Protein AF-A0AA88GX47-F1 (afdb_monomer_lite)

Secondary structure (DSSP, 8-state):
----SEEEEEEEEEESS-TT-EEEEEEEEETTTTEEEEEESSS--EEEEEEEEEETTEEEEEESSSS-EEEEETTTTEEEEEETTTEEEEEEEEEE-

pLDDT: mean 91.12, std 10.75, range [35.59, 97.62]

Foldseek 3Di:
DPDCQKWKKWWWKAAPVGRVDIWIWIWMHHNVQQWTWIATPPPRDIDIWGWDDDDPQWTWTHGPDDDWIWIARPVQQKIWTDDPVPHIIITGMDTDD

Sequence (97 aa):
MASNNVFQLECSLSSQSNPNQVRTYRGQVNLNDEHLQLQGLNNNQFIIAKLDSRDGSQLTFKYAQGSGQVVIDTTTRSIQIKDRTLGEYQGTFDITN

Organism: Naegleria lovaniensis (NCBI:txid51637)

Structure (mmCIF, N/CA/C/O backbone):
data_AF-A0AA88GX47-F1
#
_entry.id   AF-A0AA88GX47-F1
#
loop_
_atom_site.group_PDB
_atom_site.id
_atom_site.type_symbol
_atom_site.label_atom_id
_atom_site.label_alt_id
_atom_site.label_comp_id
_atom_site.label_asym_id
_atom_site.label_entity_id
_atom_site.label_seq_id
_atom_site.pdbx_PDB_ins_code
_atom_site.Cartn_x
_atom_site.Cartn_y
_atom_site.Cartn_z
_atom_site.occupancy
_atom_site.B_iso_or_equiv
_atom_site.auth_seq_id
_atom_site.auth_comp_id
_atom_site.auth_asym_id
_atom_site.auth_atom_id
_atom_site.pdbx_PDB_model_num
ATOM 1 N N . MET A 1 1 ? -14.721 9.598 20.155 1.00 37.84 1 MET A N 1
ATOM 2 C CA . MET A 1 1 ? -14.545 10.103 18.777 1.00 37.84 1 MET A CA 1
ATOM 3 C C . MET A 1 1 ? -14.746 8.912 17.864 1.00 37.84 1 MET A C 1
ATOM 5 O O . MET A 1 1 ? -14.140 7.887 18.142 1.00 37.84 1 MET A O 1
ATOM 9 N N . ALA A 1 2 ? -15.648 8.982 16.885 1.00 35.59 2 ALA A N 1
ATOM 10 C CA . ALA A 1 2 ? -15.791 7.894 15.924 1.00 35.59 2 ALA A CA 1
ATOM 11 C C . ALA A 1 2 ? -14.500 7.841 15.104 1.00 35.59 2 ALA A C 1
ATOM 13 O O . ALA A 1 2 ? -14.197 8.778 14.369 1.00 35.59 2 ALA A O 1
ATOM 14 N N . SER A 1 3 ? -13.695 6.803 15.306 1.00 53.75 3 SER A N 1
ATOM 15 C CA . SER A 1 3 ? -12.586 6.492 14.416 1.00 53.75 3 SER A CA 1
ATOM 16 C C . SER A 1 3 ? -13.187 6.362 13.020 1.00 53.75 3 SER A C 1
ATOM 18 O O . SER A 1 3 ? -14.101 5.557 12.833 1.00 53.75 3 SER A O 1
ATOM 20 N N . ASN A 1 4 ? -12.754 7.179 12.058 1.00 62.62 4 ASN A N 1
ATOM 21 C CA . ASN A 1 4 ? -13.137 6.968 10.666 1.00 62.62 4 ASN A CA 1
ATOM 22 C C . ASN A 1 4 ? -12.560 5.613 10.249 1.00 62.62 4 ASN A C 1
ATOM 24 O O . ASN A 1 4 ? -11.399 5.498 9.871 1.00 62.62 4 ASN A O 1
ATOM 28 N N . ASN A 1 5 ? -13.381 4.571 10.370 1.00 85.69 5 ASN A N 1
ATOM 29 C CA . ASN A 1 5 ? -13.018 3.200 10.024 1.00 85.69 5 ASN A CA 1
ATOM 30 C C . ASN A 1 5 ? -12.913 3.013 8.509 1.00 85.69 5 ASN A C 1
ATOM 32 O O . ASN A 1 5 ? -12.585 1.931 8.042 1.00 85.69 5 ASN A O 1
ATOM 36 N N . VAL A 1 6 ? -13.212 4.052 7.737 1.00 91.56 6 VAL A N 1
ATOM 37 C CA . VAL A 1 6 ? -13.089 4.073 6.294 1.00 91.56 6 VAL A CA 1
ATOM 38 C C . VAL A 1 6 ? -12.407 5.375 5.906 1.00 91.56 6 VAL A C 1
ATOM 40 O O . VAL A 1 6 ? -12.852 6.442 6.326 1.00 91.56 6 VAL A O 1
ATOM 43 N N . PHE A 1 7 ? -11.342 5.293 5.115 1.00 92.38 7 PHE A N 1
ATOM 44 C CA . PHE A 1 7 ? -10.664 6.469 4.580 1.00 92.38 7 PHE A CA 1
ATOM 45 C C . PHE A 1 7 ? -10.137 6.204 3.174 1.00 92.38 7 PHE A C 1
ATOM 47 O O . PHE A 1 7 ? -9.754 5.080 2.840 1.00 92.38 7 PHE A O 1
ATOM 54 N N . GLN A 1 8 ? -10.136 7.245 2.345 1.00 95.31 8 GLN A N 1
ATOM 55 C CA . GLN A 1 8 ? -9.498 7.211 1.036 1.00 95.31 8 GLN A CA 1
ATOM 56 C C . GLN A 1 8 ? -8.058 7.695 1.161 1.00 95.31 8 GLN A C 1
ATOM 58 O O . GLN A 1 8 ? -7.739 8.501 2.036 1.00 95.31 8 GLN A O 1
ATOM 63 N N . LEU A 1 9 ? -7.183 7.184 0.303 1.00 95.25 9 LEU A N 1
ATOM 64 C CA . LEU A 1 9 ? -5.796 7.612 0.255 1.00 95.25 9 LEU A CA 1
ATOM 65 C C . LEU A 1 9 ? -5.289 7.734 -1.176 1.00 95.25 9 LEU A C 1
ATOM 67 O O . LEU A 1 9 ? -5.686 6.973 -2.061 1.00 95.25 9 LEU A O 1
ATOM 71 N N . GLU A 1 10 ? -4.361 8.661 -1.371 1.00 97.12 10 GLU A N 1
ATOM 72 C CA . GLU A 1 10 ? -3.552 8.781 -2.579 1.00 97.12 10 GLU A CA 1
ATOM 73 C C . GLU A 1 10 ? -2.074 8.789 -2.194 1.00 97.12 10 GLU A C 1
ATOM 75 O O . GLU A 1 10 ? -1.683 9.433 -1.221 1.00 97.12 10 GLU A O 1
ATOM 80 N N . CYS A 1 11 ? -1.245 8.042 -2.922 1.00 95.69 11 CYS A N 1
ATOM 81 C CA . CYS A 1 11 ? 0.173 7.911 -2.611 1.00 95.69 11 CYS A CA 1
ATOM 82 C C . CYS A 1 11 ? 1.049 7.837 -3.859 1.00 95.69 11 CYS A C 1
ATOM 84 O O . CYS A 1 11 ? 0.638 7.347 -4.914 1.00 95.69 11 CYS A O 1
ATOM 86 N N . SER A 1 12 ? 2.287 8.307 -3.708 1.00 96.12 12 SER A N 1
ATOM 87 C CA . SER A 1 12 ? 3.366 8.145 -4.683 1.00 96.12 12 SER A CA 1
ATOM 88 C C . SER A 1 12 ? 4.480 7.336 -4.037 1.00 96.12 12 SER A C 1
ATOM 90 O O . SER A 1 12 ? 5.012 7.727 -3.000 1.00 96.12 12 SER A O 1
ATOM 92 N N . LEU A 1 13 ? 4.815 6.197 -4.635 1.00 95.94 13 LEU A N 1
ATOM 93 C CA . LEU A 1 13 ? 5.752 5.230 -4.079 1.00 95.94 13 LEU A CA 1
ATOM 94 C C . LEU A 1 13 ? 6.953 5.067 -5.001 1.00 95.94 13 LEU A C 1
ATOM 96 O O . LEU A 1 13 ? 6.783 4.776 -6.185 1.00 95.94 13 LEU A O 1
ATOM 100 N N . SER A 1 14 ? 8.156 5.176 -4.456 1.00 96.56 14 SER A N 1
ATOM 101 C CA . SER A 1 14 ? 9.394 4.867 -5.172 1.00 96.56 14 SER A CA 1
ATOM 102 C C . SER A 1 14 ? 9.809 3.424 -4.915 1.00 96.56 14 SER A C 1
ATOM 104 O O . SER A 1 14 ? 9.721 2.936 -3.786 1.00 96.56 14 SER A O 1
ATOM 106 N N . SER A 1 15 ? 10.282 2.742 -5.959 1.00 95.06 15 SER A N 1
ATOM 107 C CA . SER A 1 15 ? 10.901 1.423 -5.813 1.00 95.06 15 SER A CA 1
ATOM 108 C C . SER A 1 15 ? 12.187 1.530 -4.996 1.00 95.06 15 SER A C 1
ATOM 110 O O . SER A 1 15 ? 13.034 2.382 -5.268 1.00 95.06 15 SER A O 1
ATOM 112 N N . GLN A 1 16 ? 12.375 0.627 -4.035 1.00 93.19 16 GLN A N 1
ATOM 113 C CA . GLN A 1 16 ? 13.624 0.540 -3.279 1.00 93.19 16 GLN A CA 1
ATOM 114 C C . GLN A 1 16 ? 14.806 0.095 -4.152 1.00 93.19 16 GLN A C 1
ATOM 116 O O . GLN A 1 16 ? 15.934 0.518 -3.916 1.00 93.19 16 GLN A O 1
ATOM 121 N N . SER A 1 17 ? 14.568 -0.739 -5.171 1.00 92.94 17 SER A N 1
ATOM 122 C CA . SER A 1 17 ? 15.629 -1.215 -6.069 1.00 92.94 17 SER A CA 1
ATOM 123 C C . SER A 1 17 ? 15.960 -0.222 -7.185 1.00 92.94 17 SER A C 1
ATOM 125 O O . SER A 1 17 ? 17.028 -0.311 -7.785 1.00 92.94 17 SER A O 1
ATOM 127 N 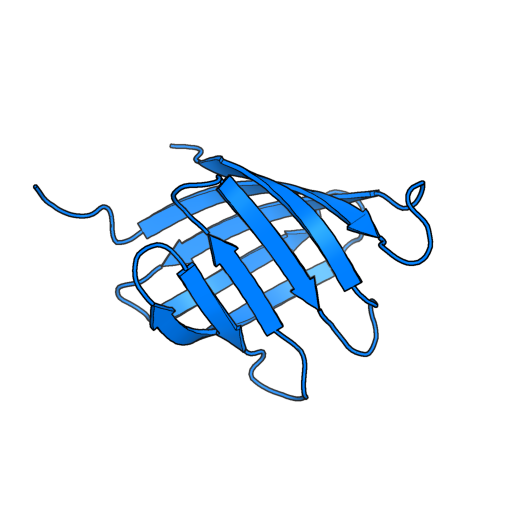N . ASN A 1 18 ? 15.046 0.700 -7.502 1.00 92.56 18 ASN A N 1
ATOM 128 C CA . ASN A 1 18 ? 15.262 1.765 -8.480 1.00 92.56 18 ASN A CA 1
ATOM 129 C C . ASN A 1 18 ? 14.410 3.003 -8.130 1.00 92.56 18 ASN A C 1
ATOM 131 O O . ASN A 1 18 ? 13.267 3.093 -8.581 1.00 92.56 18 ASN A O 1
ATOM 135 N N . PRO A 1 19 ? 14.953 3.986 -7.389 1.00 91.00 19 PRO A N 1
ATOM 136 C CA . PRO A 1 19 ? 14.186 5.138 -6.898 1.00 91.00 19 PRO A CA 1
ATOM 137 C C . PRO A 1 19 ? 13.514 5.995 -7.981 1.00 91.00 19 PRO A C 1
ATOM 139 O O . PRO A 1 19 ? 12.522 6.667 -7.698 1.00 91.00 19 PRO A O 1
ATOM 142 N N . ASN A 1 20 ? 14.012 5.943 -9.223 1.00 91.62 20 ASN A N 1
ATOM 143 C CA . ASN A 1 20 ? 13.426 6.647 -10.369 1.00 91.62 20 ASN A CA 1
ATOM 144 C C . ASN A 1 20 ? 12.122 5.997 -10.861 1.00 91.62 20 ASN A C 1
ATOM 146 O O . ASN A 1 20 ? 11.363 6.608 -11.613 1.00 91.62 20 ASN A O 1
ATOM 150 N N . GLN A 1 21 ? 11.852 4.753 -10.461 1.00 92.31 21 GLN A N 1
ATOM 151 C CA . GLN A 1 21 ? 10.604 4.069 -10.757 1.00 92.31 21 GLN A CA 1
ATOM 152 C C . GLN A 1 21 ? 9.557 4.446 -9.707 1.00 92.31 21 GLN A C 1
ATOM 154 O O . GLN A 1 21 ? 9.506 3.864 -8.621 1.00 92.31 21 GLN A O 1
ATOM 159 N N . VAL A 1 22 ? 8.709 5.412 -10.059 1.00 94.38 22 VAL A N 1
ATOM 160 C CA . VAL A 1 22 ? 7.624 5.902 -9.203 1.00 94.38 22 VAL A CA 1
ATOM 161 C C . VAL A 1 22 ? 6.284 5.326 -9.647 1.00 94.38 22 VAL A C 1
ATOM 163 O O . VAL A 1 22 ? 5.929 5.352 -10.827 1.00 94.38 22 VAL A O 1
ATOM 166 N N . ARG A 1 23 ? 5.508 4.833 -8.685 1.00 94.69 23 ARG A N 1
ATOM 167 C CA . ARG A 1 23 ? 4.149 4.332 -8.881 1.00 94.69 23 ARG A CA 1
ATOM 168 C C . ARG A 1 23 ? 3.170 5.136 -8.051 1.00 94.69 23 ARG A C 1
ATOM 170 O O . ARG A 1 23 ? 3.367 5.290 -6.852 1.00 94.69 23 ARG A O 1
ATOM 177 N N . THR A 1 24 ? 2.115 5.616 -8.690 1.00 95.69 24 THR A N 1
ATOM 178 C CA . THR A 1 24 ? 1.054 6.363 -8.022 1.00 95.69 24 THR A CA 1
ATOM 179 C C . THR A 1 24 ? -0.180 5.494 -7.877 1.00 95.69 24 THR A C 1
ATOM 181 O O . THR A 1 24 ? -0.554 4.775 -8.809 1.00 95.69 24 THR A O 1
ATOM 184 N N . TYR A 1 25 ? -0.802 5.543 -6.705 1.00 96.75 25 TYR A N 1
ATOM 185 C CA . TYR A 1 25 ? -2.021 4.805 -6.407 1.00 96.75 25 TYR A CA 1
ATOM 186 C C . TYR A 1 25 ? -3.048 5.719 -5.759 1.00 96.75 25 TYR A C 1
ATOM 188 O O . TYR A 1 25 ? -2.699 6.601 -4.979 1.00 96.75 25 TYR A O 1
ATOM 196 N N . ARG A 1 26 ? -4.319 5.444 -6.037 1.00 97.19 26 ARG A N 1
ATOM 197 C CA . ARG A 1 26 ? -5.457 5.971 -5.288 1.00 97.19 26 ARG A CA 1
ATOM 198 C C . ARG A 1 26 ? -6.317 4.811 -4.829 1.00 97.19 26 ARG A C 1
ATOM 200 O O . ARG A 1 26 ? -6.482 3.836 -5.561 1.00 97.19 26 ARG A O 1
ATOM 207 N N . GLY A 1 27 ? -6.880 4.903 -3.636 1.00 96.19 27 GLY A N 1
ATOM 208 C CA . GLY A 1 27 ? -7.734 3.843 -3.139 1.00 96.19 27 GLY A CA 1
ATOM 209 C C . GLY A 1 27 ? -8.365 4.127 -1.795 1.00 96.19 27 GLY A C 1
ATOM 210 O O . GLY A 1 27 ? -8.506 5.276 -1.386 1.00 96.19 27 GLY A O 1
ATOM 211 N N . GLN A 1 28 ? -8.775 3.056 -1.130 1.00 95.75 28 GLN A N 1
ATOM 212 C CA . GLN A 1 28 ? -9.547 3.106 0.098 1.00 95.75 28 GLN A CA 1
ATOM 213 C C . GLN A 1 28 ? -9.105 2.000 1.051 1.00 95.75 28 GLN A C 1
ATOM 215 O O . GLN A 1 28 ? -8.886 0.852 0.655 1.00 95.75 28 GLN A O 1
ATOM 220 N N . VAL A 1 29 ? -9.024 2.361 2.325 1.00 95.50 29 VAL A N 1
ATOM 221 C CA . VAL A 1 29 ? -8.929 1.435 3.448 1.00 95.50 29 VAL A CA 1
ATOM 222 C C . VAL A 1 29 ? -10.289 1.401 4.125 1.00 95.50 29 VAL A C 1
ATOM 224 O O . VAL A 1 29 ? -10.832 2.439 4.502 1.00 95.50 29 VAL A O 1
ATOM 227 N N . ASN A 1 30 ? -10.843 0.206 4.284 1.00 94.69 30 ASN A N 1
ATOM 228 C CA . ASN A 1 30 ? -12.061 -0.038 5.039 1.00 94.69 30 ASN A CA 1
ATOM 229 C C . ASN A 1 30 ? -11.744 -1.032 6.160 1.00 94.69 30 ASN A C 1
ATOM 231 O O . ASN A 1 30 ? -11.590 -2.225 5.930 1.00 94.69 30 ASN A O 1
ATOM 235 N N . LEU A 1 31 ? -11.637 -0.521 7.381 1.00 91.75 31 LEU A N 1
ATOM 236 C CA . LEU A 1 31 ? -11.356 -1.268 8.604 1.00 91.75 31 LEU A CA 1
ATOM 237 C C . LEU A 1 31 ? -12.594 -1.932 9.216 1.00 91.75 31 LEU A C 1
ATOM 239 O O . LEU A 1 31 ? -12.419 -2.728 10.138 1.00 91.75 31 LEU A O 1
ATOM 243 N N . ASN A 1 32 ? -13.806 -1.609 8.744 1.00 91.06 32 ASN A N 1
ATOM 244 C CA . ASN A 1 32 ? -15.018 -2.349 9.117 1.00 91.06 32 ASN A CA 1
ATOM 245 C C . ASN A 1 32 ? -15.052 -3.694 8.391 1.00 91.06 32 ASN A C 1
ATOM 247 O O . ASN A 1 32 ? -15.306 -4.720 9.009 1.00 91.06 32 ASN A O 1
ATOM 251 N N . ASP A 1 33 ? -14.739 -3.668 7.094 1.00 90.56 33 ASP A N 1
ATOM 252 C CA . ASP A 1 33 ? -14.678 -4.872 6.266 1.00 90.56 33 ASP A CA 1
ATOM 253 C C . ASP A 1 33 ? -13.278 -5.493 6.239 1.00 90.56 33 ASP A C 1
ATOM 255 O O . ASP A 1 33 ? -13.104 -6.559 5.664 1.00 90.56 33 ASP A O 1
ATOM 259 N N . GLU A 1 34 ? -12.278 -4.843 6.837 1.00 94.62 34 GLU A N 1
ATOM 260 C CA . GLU A 1 34 ? -10.888 -5.312 6.910 1.00 94.62 34 GLU A CA 1
ATOM 261 C C . GLU A 1 34 ? -10.200 -5.457 5.544 1.00 94.62 34 GLU A C 1
ATOM 263 O O . GLU A 1 34 ? -9.405 -6.367 5.312 1.00 94.62 34 GLU A O 1
ATOM 268 N N . HIS A 1 35 ? -10.486 -4.532 4.626 1.00 95.69 35 HIS A N 1
ATOM 269 C CA . HIS A 1 35 ? -9.954 -4.541 3.266 1.00 95.69 35 HIS A CA 1
ATOM 270 C C . HIS A 1 35 ? -9.203 -3.256 2.915 1.00 95.69 35 HIS A C 1
ATOM 272 O O . HIS A 1 35 ? -9.575 -2.148 3.303 1.00 95.69 35 HIS A O 1
ATOM 278 N N . LEU A 1 36 ? -8.178 -3.432 2.089 1.00 96.12 36 LEU A N 1
ATOM 279 C CA . LEU A 1 36 ? -7.478 -2.392 1.352 1.00 96.12 36 LEU A CA 1
ATOM 280 C C . LEU A 1 36 ? -7.712 -2.614 -0.144 1.00 96.12 36 LEU A C 1
ATOM 282 O O . LEU A 1 36 ? -7.536 -3.731 -0.638 1.00 96.12 36 LEU A O 1
ATOM 286 N N . GLN A 1 37 ? -8.044 -1.545 -0.864 1.00 96.19 37 GLN A N 1
ATOM 287 C CA . GLN A 1 37 ? -8.121 -1.535 -2.324 1.00 96.19 37 GLN A CA 1
ATOM 288 C C . GLN A 1 37 ? -7.332 -0.344 -2.871 1.00 96.19 37 GLN A C 1
ATOM 290 O O . GLN A 1 37 ? -7.602 0.782 -2.464 1.00 96.19 37 GLN A O 1
ATOM 295 N N . LEU A 1 38 ? -6.386 -0.571 -3.786 1.00 95.75 38 LEU A N 1
ATOM 296 C CA . LEU A 1 38 ? -5.616 0.479 -4.465 1.00 95.75 38 LEU A CA 1
ATOM 297 C C . LEU A 1 38 ? -5.641 0.272 -5.983 1.00 95.75 38 LEU A C 1
ATOM 299 O O . LEU A 1 38 ? -5.322 -0.811 -6.468 1.00 95.75 38 LEU A O 1
ATOM 303 N N . GLN A 1 39 ? -5.939 1.336 -6.724 1.00 96.56 39 GLN A N 1
ATOM 304 C CA . GLN A 1 39 ? -5.826 1.420 -8.177 1.00 96.56 39 GLN A CA 1
ATOM 305 C C . GLN A 1 39 ? -4.587 2.239 -8.535 1.00 96.56 39 GLN A C 1
ATOM 307 O O . GLN A 1 39 ? -4.451 3.399 -8.145 1.00 96.56 39 GLN A O 1
ATOM 312 N N . GLY A 1 40 ? -3.691 1.645 -9.313 1.00 95.56 40 GLY A N 1
ATOM 313 C CA . GLY A 1 40 ? -2.533 2.321 -9.872 1.00 95.56 40 GLY A CA 1
ATOM 314 C C . GLY A 1 40 ? -2.947 3.296 -10.967 1.00 95.56 40 GLY A C 1
ATOM 315 O O . GLY A 1 40 ? -3.625 2.900 -11.915 1.00 95.56 40 GLY A O 1
ATOM 316 N N . LEU A 1 41 ? -2.531 4.556 -10.850 1.00 95.25 41 LEU A N 1
ATOM 317 C CA . LEU A 1 41 ? -2.887 5.623 -11.793 1.00 95.25 41 LEU A CA 1
ATOM 318 C C . LEU A 1 41 ? -1.925 5.692 -12.985 1.00 95.25 41 LEU A C 1
ATOM 320 O O . LEU A 1 41 ? -2.300 6.153 -14.057 1.00 95.25 41 LEU A O 1
ATOM 324 N N . ASN A 1 42 ? -0.684 5.230 -12.805 1.00 94.50 42 ASN A N 1
ATOM 325 C CA . ASN A 1 42 ? 0.373 5.293 -13.819 1.00 94.50 42 ASN A CA 1
ATOM 326 C C . ASN A 1 42 ? 0.989 3.926 -14.171 1.00 94.50 42 ASN A C 1
ATOM 328 O O . ASN A 1 42 ? 2.009 3.868 -14.853 1.00 94.50 42 ASN A O 1
ATOM 332 N N . ASN A 1 43 ? 0.417 2.828 -13.669 1.00 87.88 43 ASN A N 1
ATOM 333 C CA . ASN A 1 43 ? 1.001 1.487 -13.792 1.00 87.88 43 ASN A CA 1
ATOM 334 C C . ASN A 1 43 ? -0.024 0.366 -14.071 1.00 87.88 43 ASN A C 1
ATOM 336 O O . ASN A 1 43 ? 0.375 -0.794 -14.138 1.00 87.88 43 ASN A O 1
ATOM 340 N N . ASN A 1 44 ? -1.313 0.697 -14.251 1.00 87.44 44 ASN A N 1
ATOM 341 C CA . ASN A 1 44 ? -2.418 -0.241 -14.517 1.00 87.44 44 ASN A CA 1
ATOM 342 C C . ASN A 1 44 ? -2.551 -1.411 -13.518 1.00 87.44 44 ASN A C 1
ATOM 344 O O . ASN A 1 44 ? -3.116 -2.448 -13.861 1.00 87.44 44 ASN A O 1
ATOM 348 N N . GLN A 1 45 ? -2.046 -1.279 -12.289 1.00 89.56 45 GLN A N 1
ATOM 349 C CA . GLN A 1 45 ? -2.150 -2.333 -11.278 1.00 89.56 45 GLN A CA 1
ATOM 350 C C . GLN A 1 45 ? -3.334 -2.126 -10.357 1.00 89.56 45 GLN A C 1
ATOM 352 O O . GLN A 1 45 ? -3.747 -1.002 -10.087 1.00 89.56 45 GLN A O 1
ATOM 357 N N . PHE A 1 46 ? -3.834 -3.237 -9.833 1.00 92.62 46 PHE A N 1
ATOM 358 C CA . PHE A 1 46 ? -4.860 -3.246 -8.810 1.00 92.62 46 PHE A CA 1
ATOM 359 C C . PHE A 1 46 ? -4.373 -4.081 -7.634 1.00 92.62 46 PHE A C 1
ATOM 361 O O . PHE A 1 46 ? -3.916 -5.209 -7.813 1.00 92.62 46 PHE A O 1
ATOM 368 N N . ILE A 1 47 ? -4.463 -3.522 -6.434 1.00 92.88 47 ILE A N 1
ATOM 369 C CA . ILE A 1 47 ? -4.081 -4.191 -5.196 1.00 92.88 47 ILE A CA 1
ATOM 370 C C . ILE A 1 47 ? -5.339 -4.362 -4.370 1.00 92.88 47 ILE A C 1
ATOM 372 O O . ILE A 1 47 ? -6.023 -3.388 -4.065 1.00 92.88 47 ILE A O 1
ATOM 376 N N . ILE A 1 48 ? -5.628 -5.607 -4.007 1.00 94.56 48 ILE A N 1
ATOM 377 C CA . ILE A 1 48 ? -6.681 -5.959 -3.061 1.00 94.56 48 ILE A CA 1
ATOM 378 C C . ILE A 1 48 ? -6.032 -6.826 -1.993 1.00 94.56 48 ILE A C 1
ATOM 380 O O . ILE A 1 48 ? -5.499 -7.898 -2.289 1.00 94.56 48 ILE A O 1
ATOM 384 N N . ALA A 1 49 ? -6.062 -6.348 -0.757 1.00 96.12 49 ALA A N 1
ATOM 385 C CA . ALA A 1 49 ? -5.451 -7.021 0.376 1.00 96.12 49 ALA A CA 1
ATOM 386 C C . ALA A 1 49 ? -6.409 -7.019 1.569 1.00 96.12 49 ALA A C 1
ATOM 388 O O . ALA A 1 49 ? -7.238 -6.120 1.719 1.00 96.12 49 ALA A O 1
ATOM 389 N N . LYS A 1 50 ? -6.302 -8.049 2.404 1.00 96.94 50 LYS A N 1
ATOM 390 C CA . LYS A 1 50 ? -7.060 -8.179 3.647 1.00 96.94 50 LYS A CA 1
ATOM 391 C C . LYS A 1 50 ? -6.180 -7.808 4.816 1.00 96.94 50 LYS A C 1
ATOM 393 O O . LYS A 1 50 ? -4.987 -8.097 4.800 1.00 96.94 50 LYS A O 1
ATOM 398 N N . LEU A 1 51 ? -6.762 -7.173 5.815 1.00 96.50 51 LEU A N 1
ATOM 399 C CA . LEU A 1 51 ? -6.053 -6.859 7.035 1.00 96.50 51 LEU A CA 1
ATOM 400 C C . LEU A 1 51 ? -5.617 -8.159 7.729 1.00 96.50 51 LEU A C 1
ATOM 402 O O . LEU A 1 51 ? -6.394 -9.099 7.857 1.00 96.50 51 LEU A O 1
ATOM 406 N N . ASP A 1 52 ? -4.365 -8.188 8.160 1.00 96.38 52 ASP A N 1
ATOM 407 C CA . ASP A 1 52 ? -3.744 -9.295 8.885 1.00 96.38 52 ASP A CA 1
ATOM 408 C C . ASP A 1 52 ? -3.485 -8.917 10.348 1.00 96.38 52 ASP A C 1
ATOM 410 O O . ASP A 1 52 ? -3.745 -9.710 11.250 1.00 96.38 52 ASP A O 1
ATOM 414 N N . SER A 1 53 ? -3.015 -7.692 10.605 1.00 95.88 53 SER A N 1
ATOM 415 C CA . SER A 1 53 ? -2.742 -7.215 11.963 1.00 95.88 53 SER A CA 1
ATOM 416 C C . SER A 1 53 ? -2.875 -5.695 12.103 1.00 95.88 53 SER A C 1
ATOM 418 O O . SER A 1 53 ? -2.736 -4.941 11.134 1.00 95.88 53 SER A O 1
ATOM 420 N N . ARG A 1 54 ? -3.156 -5.251 13.337 1.00 94.94 54 ARG A N 1
ATOM 421 C CA . ARG A 1 54 ? -3.148 -3.842 13.761 1.00 94.94 54 ARG A CA 1
ATOM 422 C C . ARG A 1 54 ? -2.255 -3.718 14.992 1.00 94.94 54 ARG A C 1
ATOM 424 O O . ARG A 1 54 ? -2.533 -4.369 15.997 1.00 94.94 54 ARG A O 1
ATOM 431 N N . ASP A 1 55 ? -1.227 -2.885 14.914 1.00 94.88 55 ASP A N 1
ATOM 432 C CA . ASP A 1 55 ? -0.344 -2.565 16.037 1.00 94.88 55 ASP A CA 1
ATOM 433 C C . ASP A 1 55 ? -0.229 -1.042 16.170 1.00 94.88 55 ASP A C 1
ATOM 435 O O . ASP A 1 55 ? 0.447 -0.368 15.390 1.00 94.88 55 ASP A O 1
ATOM 439 N N . GLY A 1 56 ? -0.990 -0.470 17.107 1.00 91.12 56 GLY A N 1
ATOM 440 C CA . GLY A 1 56 ? -1.116 0.980 17.252 1.00 91.12 56 GLY A CA 1
ATOM 441 C C . GLY A 1 56 ? -1.663 1.647 15.983 1.00 91.12 56 GLY A C 1
ATOM 442 O O . GLY A 1 56 ? -2.807 1.409 15.596 1.00 91.12 56 GLY A O 1
ATOM 443 N N . SER A 1 57 ? -0.854 2.504 15.351 1.00 92.81 57 SER A N 1
ATOM 444 C CA . SER A 1 57 ? -1.180 3.163 14.076 1.00 92.81 57 SER A CA 1
ATOM 445 C C . SER A 1 57 ? -0.749 2.381 12.838 1.00 92.81 57 SER A C 1
ATOM 447 O O . SER A 1 57 ? -1.041 2.807 11.719 1.00 92.81 57 SER A O 1
ATOM 449 N N . GLN A 1 58 ? -0.051 1.259 13.022 1.00 96.19 58 GLN A N 1
ATOM 450 C CA . GLN A 1 58 ? 0.400 0.411 11.933 1.00 96.19 58 GLN A CA 1
ATOM 451 C C . GLN A 1 58 ? -0.663 -0.631 11.585 1.00 96.19 58 GLN A C 1
ATOM 453 O O . GLN A 1 58 ? -1.172 -1.361 12.437 1.00 96.19 58 GLN A O 1
ATOM 458 N N . LEU A 1 59 ? -0.971 -0.715 10.297 1.00 96.50 59 LEU A N 1
ATOM 459 C CA . LEU A 1 59 ? -1.919 -1.639 9.700 1.00 96.50 59 LEU A CA 1
ATOM 460 C C . LEU A 1 59 ? -1.168 -2.495 8.682 1.00 96.50 59 LEU A C 1
ATOM 462 O O . LEU A 1 59 ? -0.607 -1.966 7.720 1.00 96.50 59 LEU A O 1
ATOM 466 N N . THR A 1 60 ? -1.175 -3.811 8.875 1.00 97.31 60 THR A N 1
ATOM 467 C CA . THR A 1 60 ? -0.586 -4.755 7.918 1.00 97.31 60 THR A CA 1
ATOM 468 C C . THR A 1 60 ? -1.695 -5.462 7.161 1.00 97.31 60 THR A C 1
ATOM 470 O O . THR A 1 60 ? -2.552 -6.104 7.764 1.00 97.31 60 THR A O 1
ATOM 473 N N . PHE A 1 61 ? -1.660 -5.376 5.835 1.00 97.25 61 PHE A N 1
ATOM 474 C CA . PHE A 1 61 ? -2.568 -6.062 4.927 1.00 97.25 61 PHE A CA 1
ATOM 475 C C . PHE A 1 61 ? -1.802 -7.102 4.111 1.00 97.25 61 PHE A C 1
ATOM 477 O O . PHE A 1 61 ? -0.717 -6.819 3.606 1.00 97.25 61 PHE A O 1
ATOM 484 N N . LYS A 1 62 ? -2.370 -8.292 3.923 1.00 96.31 62 LYS A N 1
ATOM 485 C CA . LYS A 1 62 ? -1.812 -9.358 3.083 1.00 96.31 62 LYS A CA 1
ATOM 486 C C . LYS A 1 62 ? -2.683 -9.606 1.864 1.00 96.31 62 LYS A C 1
ATOM 488 O O . LYS A 1 62 ? -3.912 -9.525 1.913 1.00 96.31 62 LYS A O 1
ATOM 493 N N . TYR A 1 63 ? -2.034 -9.920 0.752 1.00 93.12 63 TYR A N 1
ATOM 494 C CA . TYR A 1 63 ? -2.731 -10.327 -0.461 1.00 93.12 63 TYR A CA 1
ATOM 495 C C . TYR A 1 63 ? -3.390 -11.687 -0.218 1.00 93.12 63 TYR A C 1
ATOM 497 O O . TYR A 1 63 ? -2.874 -12.512 0.533 1.00 93.12 63 TYR A O 1
ATOM 505 N N . ALA A 1 64 ? -4.527 -11.941 -0.867 1.00 85.62 64 ALA A N 1
ATOM 506 C CA . ALA A 1 64 ? -5.245 -13.209 -0.702 1.00 85.62 64 ALA A CA 1
ATOM 507 C C . ALA A 1 64 ? -4.424 -14.433 -1.155 1.00 85.62 64 ALA A C 1
ATOM 509 O O . ALA A 1 64 ? -4.691 -15.550 -0.723 1.00 85.62 64 ALA A O 1
ATOM 510 N N . GLN A 1 65 ? -3.452 -14.224 -2.047 1.00 79.69 65 GLN A N 1
ATOM 511 C CA . GLN A 1 65 ? -2.573 -15.251 -2.592 1.00 79.69 65 GLN A CA 1
ATOM 512 C C . GLN A 1 65 ? -1.130 -14.734 -2.581 1.00 79.69 65 GLN A C 1
ATOM 514 O O . GLN A 1 65 ? -0.853 -13.645 -3.079 1.00 79.69 65 GLN A O 1
ATOM 519 N N . GLY A 1 66 ? -0.206 -15.532 -2.046 1.00 77.12 66 GLY A N 1
ATOM 520 C CA . GLY A 1 66 ? 1.229 -15.235 -2.041 1.00 77.12 66 GLY A CA 1
ATOM 521 C C . GLY A 1 66 ? 1.747 -14.542 -0.777 1.00 77.12 66 GLY A C 1
ATOM 522 O O . GLY A 1 66 ? 1.064 -14.436 0.235 1.00 77.12 66 GLY A O 1
ATOM 523 N N . SER A 1 67 ? 3.010 -14.110 -0.836 1.00 82.56 67 SER A N 1
ATOM 524 C CA . SER A 1 67 ? 3.742 -13.490 0.280 1.00 82.56 67 SER A CA 1
ATOM 525 C C . SER A 1 67 ? 3.767 -11.960 0.211 1.00 82.56 67 SER A C 1
ATOM 527 O O . SER A 1 67 ? 4.621 -11.334 0.839 1.00 82.56 67 SER A O 1
ATOM 529 N N . GLY A 1 68 ? 2.919 -11.362 -0.627 1.00 91.81 68 GLY A N 1
ATOM 530 C CA . GLY A 1 68 ? 2.823 -9.914 -0.734 1.00 91.81 68 GLY A CA 1
ATOM 531 C C . GLY A 1 68 ? 2.175 -9.317 0.514 1.00 91.81 68 GLY A C 1
ATOM 532 O O . GLY A 1 68 ? 1.309 -9.941 1.136 1.00 91.81 68 GLY A O 1
ATOM 533 N N . GLN A 1 69 ? 2.538 -8.083 0.844 1.00 96.00 69 GLN A N 1
ATOM 534 C CA . GLN A 1 69 ? 1.897 -7.303 1.895 1.00 96.00 69 GLN A CA 1
ATOM 535 C C . GLN A 1 69 ? 1.896 -5.806 1.580 1.00 96.00 69 GLN A C 1
ATOM 537 O O . GLN A 1 69 ? 2.735 -5.307 0.827 1.00 96.00 69 GLN A O 1
ATOM 542 N N . VAL A 1 70 ? 0.962 -5.091 2.196 1.00 97.00 70 VAL A N 1
ATOM 543 C CA . VAL A 1 70 ? 0.944 -3.634 2.271 1.00 97.00 70 VAL A CA 1
ATOM 544 C C . VAL A 1 70 ? 0.960 -3.235 3.737 1.00 97.00 70 VAL A C 1
ATOM 546 O O . VAL A 1 70 ? 0.129 -3.701 4.510 1.00 97.00 70 VAL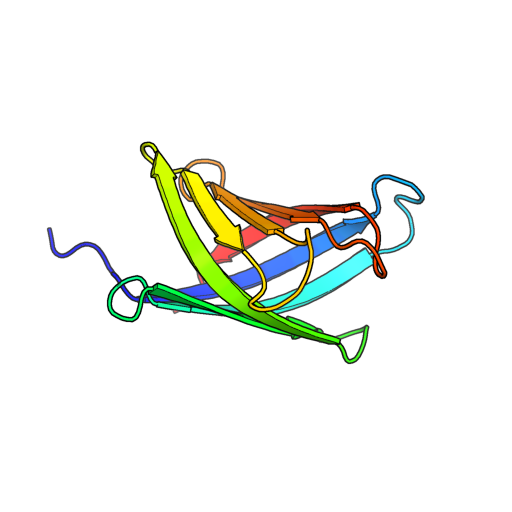 A O 1
ATOM 549 N N . VAL A 1 71 ? 1.900 -2.382 4.120 1.00 97.31 71 VAL A N 1
ATOM 550 C CA . VAL A 1 71 ? 1.989 -1.819 5.469 1.00 97.31 71 VAL A CA 1
ATOM 551 C C . VAL A 1 71 ? 1.651 -0.342 5.376 1.00 97.31 71 VAL A C 1
ATOM 553 O O . VAL A 1 71 ? 2.213 0.365 4.543 1.00 97.31 71 VAL A O 1
ATOM 556 N N . ILE A 1 72 ? 0.716 0.111 6.204 1.00 96.94 72 ILE A N 1
ATOM 557 C CA . ILE A 1 72 ? 0.297 1.510 6.303 1.00 96.94 72 ILE A CA 1
ATOM 558 C C . ILE A 1 72 ? 0.496 1.945 7.747 1.00 96.94 72 ILE A C 1
ATOM 560 O O . ILE A 1 72 ? -0.039 1.312 8.650 1.00 96.94 72 ILE A O 1
ATOM 564 N N . ASP A 1 73 ? 1.215 3.037 7.969 1.00 96.06 73 ASP A N 1
ATOM 565 C CA . ASP A 1 73 ? 1.245 3.711 9.265 1.00 96.06 73 ASP A CA 1
AT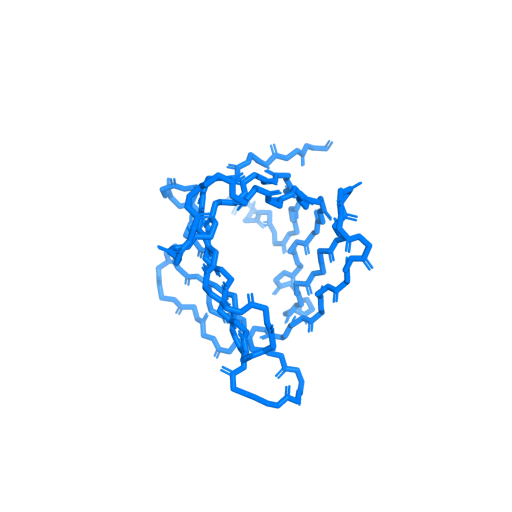OM 566 C C . ASP A 1 73 ? 0.504 5.041 9.154 1.00 96.06 73 ASP A C 1
ATOM 568 O O . ASP A 1 73 ? 0.932 5.974 8.468 1.00 96.06 73 ASP A O 1
ATOM 572 N N . THR A 1 74 ? -0.637 5.124 9.834 1.00 92.00 74 THR A N 1
ATOM 573 C CA . THR A 1 74 ? -1.522 6.289 9.767 1.00 92.00 74 THR A CA 1
ATOM 574 C C . THR A 1 74 ? -0.981 7.501 10.522 1.00 92.00 74 THR A C 1
ATOM 576 O O . THR A 1 74 ? -1.426 8.615 10.254 1.00 92.00 74 THR A O 1
ATOM 579 N N . THR A 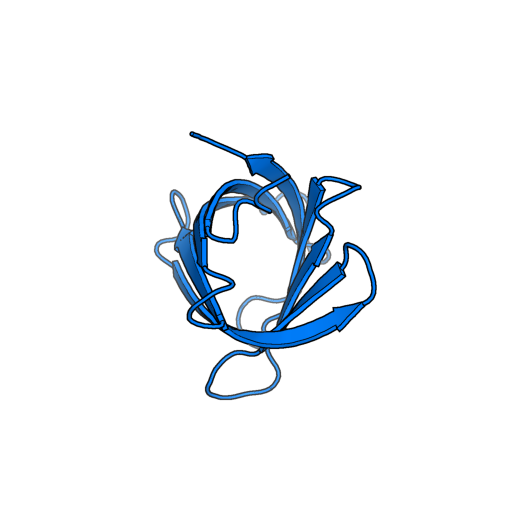1 75 ? -0.030 7.315 11.444 1.00 93.56 75 THR A N 1
ATOM 580 C CA . THR A 1 75 ? 0.601 8.421 12.184 1.00 93.56 75 THR A CA 1
ATOM 581 C C . THR A 1 75 ? 1.659 9.096 11.327 1.00 93.56 75 THR A C 1
ATOM 583 O O . THR A 1 75 ? 1.639 10.313 11.158 1.00 93.56 75 THR A O 1
ATOM 586 N N . THR A 1 76 ? 2.570 8.306 10.755 1.00 95.31 76 THR A N 1
ATOM 587 C CA . THR A 1 76 ? 3.650 8.821 9.895 1.00 95.31 76 THR A CA 1
ATOM 588 C C . THR A 1 76 ? 3.202 9.070 8.458 1.00 95.31 76 THR A C 1
ATOM 590 O O . THR A 1 76 ? 3.973 9.605 7.663 1.00 95.31 76 THR A O 1
ATOM 593 N N . ARG A 1 77 ? 1.960 8.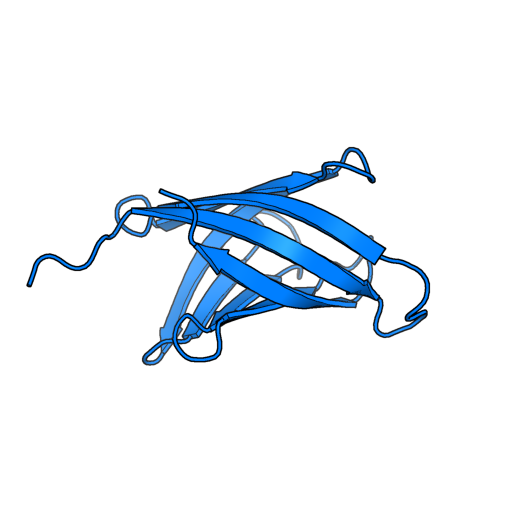692 8.123 1.00 95.38 77 ARG A N 1
ATOM 594 C CA . ARG A 1 77 ? 1.412 8.711 6.763 1.00 95.38 77 ARG A CA 1
ATOM 595 C C . ARG A 1 77 ? 2.310 7.985 5.766 1.00 95.38 77 ARG A C 1
ATOM 597 O O . ARG A 1 77 ? 2.453 8.405 4.619 1.00 95.38 77 ARG A O 1
ATOM 604 N N . SER A 1 78 ? 2.931 6.898 6.211 1.00 97.00 78 SER A N 1
ATOM 605 C CA . SER A 1 78 ? 3.810 6.085 5.381 1.00 97.00 78 SER A CA 1
ATOM 606 C C . SER A 1 78 ? 3.086 4.847 4.877 1.00 97.00 78 SER A C 1
ATOM 608 O O . SER A 1 78 ? 2.208 4.288 5.537 1.00 97.00 78 SER A O 1
ATOM 610 N N . ILE A 1 79 ? 3.441 4.435 3.668 1.00 97.62 79 ILE A N 1
ATOM 611 C CA . ILE A 1 79 ? 2.917 3.233 3.038 1.00 97.62 79 ILE A CA 1
ATOM 612 C C . ILE A 1 79 ? 4.056 2.490 2.349 1.00 97.62 79 ILE A C 1
ATOM 614 O O . ILE A 1 79 ? 4.891 3.075 1.656 1.00 97.62 79 ILE A O 1
ATOM 618 N N . GLN A 1 80 ? 4.065 1.177 2.534 1.00 97.38 80 GLN A N 1
ATOM 619 C CA . GLN A 1 80 ? 5.011 0.260 1.927 1.00 97.38 80 GLN A CA 1
ATOM 620 C C . GLN A 1 80 ? 4.242 -0.866 1.253 1.00 97.38 80 GLN A C 1
ATOM 622 O O . GLN A 1 80 ? 3.383 -1.497 1.862 1.00 97.38 80 GLN A O 1
ATOM 627 N N . ILE A 1 81 ? 4.566 -1.136 -0.004 1.00 95.56 81 ILE A N 1
ATOM 628 C CA . ILE A 1 81 ? 4.002 -2.231 -0.784 1.00 95.56 81 ILE A CA 1
ATOM 629 C C . ILE A 1 81 ? 5.138 -3.182 -1.112 1.00 95.56 81 ILE A C 1
ATOM 631 O O . ILE A 1 81 ? 6.082 -2.820 -1.810 1.00 95.56 81 ILE A O 1
ATOM 635 N N . LYS A 1 82 ? 5.030 -4.412 -0.621 1.00 94.44 82 LYS A N 1
ATOM 636 C CA . LYS A 1 82 ? 5.966 -5.489 -0.909 1.00 94.44 82 LYS A CA 1
ATOM 637 C C . LYS A 1 82 ? 5.225 -6.572 -1.659 1.00 94.44 82 LYS A C 1
ATOM 639 O O . LYS A 1 82 ? 4.318 -7.190 -1.116 1.00 94.44 82 LYS A O 1
ATOM 644 N N . ASP A 1 83 ? 5.618 -6.820 -2.895 1.00 87.50 83 ASP A N 1
ATOM 645 C CA . ASP A 1 83 ? 5.048 -7.888 -3.704 1.00 87.50 83 ASP A CA 1
ATOM 646 C C . ASP A 1 83 ? 6.165 -8.617 -4.456 1.00 87.50 83 ASP A C 1
ATOM 648 O O . ASP A 1 83 ? 7.133 -8.009 -4.908 1.00 87.50 83 ASP A O 1
ATOM 652 N N . ARG A 1 84 ? 6.059 -9.942 -4.583 1.00 79.88 84 ARG A N 1
ATOM 653 C CA . ARG A 1 84 ? 7.113 -10.755 -5.208 1.00 79.88 84 ARG A CA 1
ATOM 654 C C . ARG A 1 84 ? 7.316 -10.424 -6.691 1.00 79.88 84 ARG A C 1
ATOM 656 O O . ARG A 1 84 ? 8.427 -10.562 -7.191 1.00 79.88 84 ARG A O 1
ATOM 663 N N . THR A 1 85 ? 6.256 -10.031 -7.387 1.00 80.94 85 THR A N 1
ATOM 664 C CA . THR A 1 85 ? 6.283 -9.668 -8.808 1.00 80.94 85 THR A CA 1
ATOM 665 C C . THR A 1 85 ? 6.640 -8.204 -9.016 1.00 80.94 85 THR A C 1
ATOM 667 O O . THR A 1 85 ? 7.309 -7.867 -9.991 1.00 80.94 85 THR A O 1
ATOM 670 N N . LEU A 1 86 ? 6.222 -7.329 -8.099 1.00 78.50 86 LEU A N 1
ATOM 671 C CA . LEU A 1 86 ? 6.432 -5.891 -8.249 1.00 78.50 86 LEU A CA 1
ATOM 672 C C . LEU A 1 86 ? 7.776 -5.434 -7.679 1.00 78.50 86 LEU A C 1
ATOM 674 O O . LEU A 1 86 ? 8.353 -4.486 -8.208 1.00 78.50 86 LEU A O 1
ATOM 678 N N . GLY A 1 87 ? 8.271 -6.100 -6.638 1.00 87.88 87 GLY A N 1
ATOM 679 C CA . GLY A 1 87 ? 9.349 -5.618 -5.784 1.00 87.88 87 GLY A CA 1
ATOM 680 C C . GLY A 1 87 ? 8.808 -4.863 -4.569 1.00 87.88 87 GLY A C 1
ATOM 681 O O . GLY A 1 87 ? 7.650 -5.015 -4.173 1.00 87.88 87 GLY A O 1
ATOM 682 N N . GLU A 1 88 ? 9.667 -4.052 -3.962 1.00 95.00 88 GLU A N 1
ATOM 683 C CA . GLU A 1 88 ? 9.345 -3.277 -2.767 1.00 95.00 88 GLU A CA 1
ATOM 684 C C . GLU A 1 88 ? 9.274 -1.787 -3.109 1.00 95.00 88 GLU A C 1
ATOM 686 O O . GLU A 1 88 ? 10.210 -1.222 -3.675 1.00 95.00 88 GLU A O 1
ATOM 691 N N . TYR A 1 89 ? 8.144 -1.166 -2.783 1.00 96.25 89 TYR A N 1
ATOM 692 C CA . TYR A 1 89 ? 7.857 0.245 -3.004 1.00 96.25 89 TYR A CA 1
ATOM 693 C C . TYR A 1 89 ? 7.505 0.905 -1.684 1.00 96.25 89 TYR A C 1
ATOM 695 O O . TYR A 1 89 ? 6.795 0.318 -0.870 1.00 96.25 89 TYR A O 1
ATOM 703 N N . GLN A 1 90 ? 7.946 2.142 -1.496 1.00 97.19 90 GLN A N 1
ATOM 704 C CA . GLN A 1 90 ? 7.629 2.911 -0.299 1.00 97.19 90 GLN A CA 1
ATOM 705 C C . GLN A 1 90 ? 7.409 4.382 -0.621 1.00 97.19 90 GLN A C 1
ATOM 707 O O . GLN A 1 90 ? 7.976 4.918 -1.575 1.00 97.19 90 GLN A O 1
ATOM 712 N N . GLY A 1 91 ? 6.611 5.041 0.205 1.00 96.50 91 GLY A N 1
ATOM 713 C CA . GLY A 1 91 ? 6.376 6.469 0.106 1.00 96.50 91 GLY A CA 1
ATOM 714 C C . GLY A 1 91 ? 5.440 6.956 1.196 1.00 96.50 91 GLY A C 1
ATOM 715 O O . GLY A 1 91 ? 5.174 6.259 2.178 1.00 96.50 91 GLY A O 1
ATOM 716 N N . THR A 1 92 ? 4.937 8.164 0.999 1.00 96.88 92 THR A N 1
ATOM 717 C CA . THR A 1 92 ? 3.916 8.761 1.853 1.00 96.88 92 THR A CA 1
ATOM 718 C C . THR A 1 92 ? 2.572 8.775 1.141 1.00 96.88 92 THR A C 1
ATOM 720 O O . THR A 1 92 ? 2.499 8.703 -0.090 1.00 96.88 92 THR A O 1
ATOM 723 N N . PHE A 1 93 ? 1.502 8.864 1.921 1.00 96.06 93 PHE A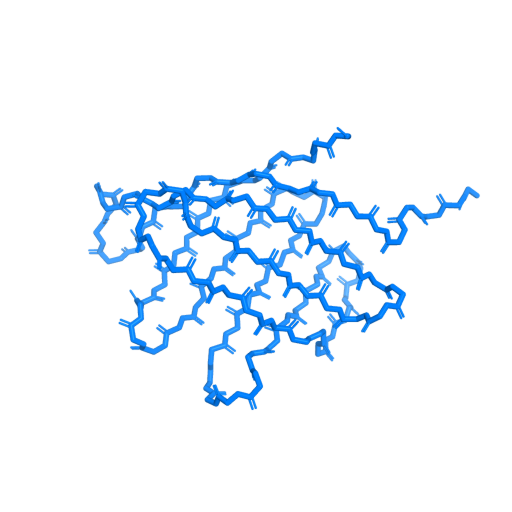 N 1
ATOM 724 C CA . PHE A 1 93 ? 0.150 9.021 1.407 1.00 96.06 93 PHE A CA 1
ATOM 725 C C . PHE A 1 93 ? -0.550 10.209 2.054 1.00 96.06 93 PHE A C 1
ATOM 727 O O . PHE A 1 93 ? -0.265 10.575 3.193 1.00 96.06 93 PHE A O 1
ATOM 734 N N . ASP A 1 94 ? -1.517 10.766 1.344 1.00 95.25 94 ASP A N 1
ATOM 735 C CA . ASP A 1 94 ? -2.464 11.718 1.902 1.00 95.25 94 ASP A CA 1
ATOM 736 C C . ASP A 1 94 ? -3.839 11.080 2.009 1.00 95.25 94 ASP A C 1
ATOM 738 O O . ASP A 1 94 ? -4.242 10.292 1.154 1.00 95.25 94 ASP A O 1
ATOM 742 N N . ILE A 1 95 ? -4.551 11.414 3.086 1.00 90.56 95 ILE A N 1
ATOM 743 C CA . ILE A 1 95 ? -5.950 11.029 3.256 1.00 90.56 95 ILE A CA 1
ATOM 744 C C . ILE A 1 95 ? -6.795 12.048 2.504 1.00 90.56 95 ILE A C 1
ATOM 746 O O . ILE A 1 95 ? -6.763 13.239 2.824 1.00 90.56 95 ILE A O 1
ATOM 750 N N . THR A 1 96 ? -7.543 11.572 1.516 1.00 84.94 96 THR A N 1
ATOM 751 C CA . THR A 1 96 ? -8.505 12.380 0.765 1.00 84.94 96 THR A CA 1
ATOM 752 C C . THR A 1 96 ? -9.906 12.142 1.334 1.00 84.94 96 THR A C 1
ATOM 754 O O . THR A 1 96 ? -10.223 11.025 1.744 1.00 84.94 96 THR A O 1
ATOM 757 N N . ASN A 1 97 ? -10.720 13.197 1.419 1.00 64.75 97 ASN A N 1
ATOM 758 C CA . ASN A 1 97 ? -12.120 13.118 1.857 1.00 64.75 97 ASN A CA 1
ATOM 759 C C . ASN A 1 97 ? -13.058 12.893 0.674 1.00 64.75 97 ASN A C 1
ATOM 761 O O . ASN A 1 97 ? -12.783 13.493 -0.391 1.00 64.75 97 ASN A O 1
#

Radius of gyration: 12.57 Å; chains: 1; bounding box: 31×28×33 Å